Protein 7K95 (pdb70)

Sequence (123 aa):
IKDCPWYDRGFCKHGPLCRHRHTRRVICVNYLVGFCPEGPSCKFMHPRFELPMDKPWRKPGADLSDYFNYGFNEDTWKAYCEKQKRIRMGLEEDKPWRKPGADLSDYFNYGFNEDTWKAYCEK

InterPro domains:
  IPR000571 Zinc finger, CCCH-type [PF00642] (145-168)
  IPR000571 Zinc finger, CCCH-type [PS50103] (35-59)
  IPR000571 Zinc finger, CCCH-type [PS50103] (62-89)
  IPR000571 Zinc finger, CCCH-type [PS50103] (90-117)
  IPR000571 Zinc finger, CCCH-type [PS50103] (118-142)
  IPR000571 Zinc finger, CCCH-type [PS50103] (143-169)
  IPR000571 Zinc finger, CCCH-type [SM00356] (35-61)
  IPR000571 Zinc finger, CCCH-type [SM00356] (62-88)
  IPR000571 Zinc finger, CCCH-type [SM00356] (90-116)
  IPR000571 Zinc finger, CCCH-type [SM00356] (118-142)
  IPR000571 Zinc finger, CCCH-type [SM00356] (143-168)
  IPR001878 Zinc finger, CCHC-type [PF00098] (244-260)
  IPR001878 Zinc finger, CCHC-type [PS50158] (245-260)
  IPR001878 Zinc finger, CCHC-type [SM00343] (244-260)
  IPR036855 Zinc finger, CCCH-type superfamily [SSF90229] (63-87)
  IPR036855 Zinc finger, CCCH-type superfamily [SSF90229] (144-172)
  IPR036875 Zinc finger, CCHC-type superfamily [SSF57756] (224-260)
  IPR041686 Zinc-finger CCCH domain [PF15663] (40-118)
  IPR045348 CPSF complex subunit CPSF4-like [PTHR23102] (1-262)

Secondary structure (DSSP, 8-state):
--B-HHHHHTB-TTGGG-SSB-----B-HHHHHTB-TTGGG-SSB--------/--TTTSTT--GGGTBSTT--HHHHHHHHHHHHHHHHT--/---TTTSTT--GGGTBSTT--HHHHHHHHH-

Organism: Homo sapiens (NCBI:txid9606)

Structure (mmCIF, N/CA/C/O backbone):
data_7K95
#
_entry.id   7K95
#
_cell.length_a   79.040
_cell.length_b   79.040
_cell.length_c   48.662
_cell.angle_alpha   90.000
_cell.angle_beta   90.000
_cell.angle_gamma   120.000
#
_symmetry.space_group_name_H-M   'P 64'
#
loop_
_entity.id
_entity.type
_entity.pdbx_description
1 polymer 'Isoform 2 of Cleavage and polyadenylation specificity factor subunit 4'
2 polymer "Pre-mRNA 3'-end-processing factor FIP1"
3 non-polymer 'ZINC ION'
4 water water
#
loop_
_atom_site.group_PDB
_atom_site.id
_atom_site.type_symbol
_atom_site.label_atom_id
_atom_site.label_alt_id
_atom_site.label_comp_id
_atom_site.label_asym_id
_atom_site.label_entity_id
_atom_site.label_seq_id
_atom_site.pdbx_PDB_ins_code
_atom_site.Cartn_x
_atom_site.Cartn_y
_atom_site.Cartn_z
_atom_site.occupancy
_atom_site.B_iso_or_equiv
_atom_site.auth_seq_id
_atom_site.auth_comp_id
_atom_site.auth_asym_id
_atom_site.auth_atom_id
_atom_site.pdbx_PDB_model_num
ATOM 1 N N . ILE A 1 8 ? 34.028 -7.293 4.945 1.00 72.91 121 ILE A N 1
ATOM 2 C CA . ILE A 1 8 ? 33.537 -6.207 5.893 1.00 69.98 121 ILE A CA 1
ATOM 3 C C . ILE A 1 8 ? 34.635 -5.165 6.001 1.00 67.71 121 ILE A C 1
ATOM 4 O O . ILE A 1 8 ? 35.824 -5.519 5.972 1.00 66.97 121 ILE A O 1
ATOM 9 N N . LYS A 1 9 ? 34.250 -3.909 6.139 1.00 63.09 122 LYS A N 1
ATOM 10 C CA . LYS A 1 9 ? 35.218 -2.830 6.396 1.00 62.89 122 LYS A CA 1
ATOM 11 C C . LYS A 1 9 ? 34.636 -1.994 7.528 1.00 53.30 122 LYS A C 1
ATOM 12 O O . LYS A 1 9 ? 33.415 -2.120 7.809 1.00 56.18 122 LYS A O 1
ATOM 18 N N . ASP A 1 10 ? 35.521 -1.299 8.191 1.00 50.12 123 ASP A N 1
ATOM 19 C CA . ASP A 1 10 ? 35.150 -0.228 9.130 1.00 48.95 123 ASP A CA 1
ATOM 20 C C . ASP A 1 10 ? 34.311 0.761 8.330 1.00 52.42 123 ASP A C 1
ATOM 21 O O . ASP A 1 10 ? 34.629 1.004 7.152 1.00 51.34 123 ASP A O 1
ATOM 26 N N . CYS A 1 11 ? 33.257 1.273 8.949 1.00 49.38 124 CYS A N 1
ATOM 27 C CA . CYS A 1 11 ? 32.332 2.220 8.328 1.00 46.31 124 CYS A CA 1
ATOM 28 C C . CYS A 1 11 ? 33.059 3.546 8.196 1.00 42.98 124 CYS A C 1
ATOM 29 O O . CYS A 1 11 ? 33.523 4.073 9.189 1.00 38.22 124 CYS A O 1
ATOM 32 N N . PRO A 1 12 ? 33.242 4.099 6.987 1.00 43.01 125 PRO A N 1
ATOM 33 C CA . PRO A 1 12 ? 33.969 5.382 6.887 1.00 41.42 125 PRO A CA 1
ATOM 34 C C . PRO A 1 12 ? 33.139 6.563 7.445 1.00 37.91 125 PRO A C 1
ATOM 35 O O . PRO A 1 12 ? 33.709 7.577 7.912 1.00 38.97 125 PRO A O 1
ATOM 39 N N . TRP A 1 13 ? 31.820 6.415 7.516 1.00 38.19 126 TRP A N 1
ATOM 40 C CA . TRP A 1 13 ? 30.971 7.467 8.151 1.00 39.73 126 TRP A CA 1
ATOM 41 C C . TRP A 1 13 ? 31.217 7.458 9.656 1.00 38.88 126 TRP A C 1
ATOM 42 O O . TRP A 1 13 ? 31.536 8.490 10.257 1.00 37.82 126 TRP A O 1
ATOM 53 N N . TYR A 1 14 ? 31.199 6.292 10.278 1.00 36.97 127 TYR A N 1
ATOM 54 C CA . TYR A 1 14 ? 31.445 6.176 11.741 1.00 37.53 127 TYR A CA 1
ATOM 55 C C . TYR A 1 14 ? 32.860 6.683 12.062 1.00 34.74 127 TYR A C 1
ATOM 56 O O . TYR A 1 14 ? 33.035 7.314 13.125 1.00 38.25 127 TYR A O 1
ATOM 65 N N . ASP A 1 15 ? 33.855 6.360 11.206 1.00 36.66 128 ASP A N 1
ATOM 66 C CA . ASP A 1 15 ? 35.259 6.775 11.382 1.00 34.24 128 ASP A CA 1
ATOM 67 C C . ASP A 1 15 ? 35.391 8.317 11.293 1.00 35.68 128 ASP A C 1
ATOM 68 O O . ASP A 1 15 ? 36.214 8.885 12.008 1.00 35.48 128 ASP A O 1
ATOM 73 N N . ARG A 1 16 ? 34.569 8.955 10.489 1.00 34.69 129 ARG A N 1
ATOM 74 C CA . ARG A 1 16 ? 34.523 10.459 10.416 1.00 36.62 129 ARG A CA 1
ATOM 75 C C . ARG A 1 16 ? 33.838 10.966 11.693 1.00 37.26 129 ARG A C 1
ATOM 76 O O . ARG A 1 16 ? 34.318 12.040 12.263 1.00 37.22 129 ARG A O 1
ATOM 84 N N . GLY A 1 17 ? 32.873 10.192 12.244 1.00 36.22 130 GLY A N 1
ATOM 85 C CA . GLY A 1 17 ? 32.363 10.441 13.610 1.00 36.53 130 GLY A CA 1
ATOM 86 C C . GLY A 1 17 ? 30.873 10.225 13.805 1.00 36.73 130 GLY A C 1
ATOM 87 O O . GLY A 1 17 ? 30.418 10.093 14.979 1.00 37.98 130 GLY A O 1
ATOM 88 N N . PHE A 1 18 ? 30.135 10.180 12.716 1.00 38.22 131 PHE A N 1
ATOM 89 C CA . PHE A 1 18 ? 28.664 10.043 12.745 1.00 42.23 131 PHE A CA 1
ATOM 90 C C . PHE A 1 18 ? 28.193 9.124 11.611 1.00 40.53 131 PHE A C 1
ATOM 91 O O . PHE A 1 18 ? 28.427 9.454 10.454 1.00 41.73 131 PHE A O 1
ATOM 99 N N . CYS A 1 19 ? 27.448 8.052 11.928 1.00 44.92 132 CYS A N 1
ATOM 100 C CA . CYS A 1 19 ? 26.835 7.106 10.969 1.00 45.87 132 CYS A CA 1
ATOM 101 C C . CYS A 1 19 ? 25.332 7.079 11.270 1.00 46.52 132 CYS A C 1
ATOM 102 O O . CYS A 1 19 ? 24.948 6.547 12.315 1.00 46.84 132 CYS A O 1
ATOM 105 N N . LYS A 1 20 ? 24.531 7.627 10.348 1.00 48.03 133 LYS A N 1
ATOM 106 C CA . LYS A 1 20 ? 23.069 7.807 10.571 1.00 55.79 133 LYS A CA 1
ATOM 107 C C . LYS A 1 20 ? 22.407 6.442 10.693 1.00 57.85 133 LYS A C 1
ATOM 108 O O . LYS A 1 20 ? 21.277 6.445 11.145 1.00 59.63 133 LYS A O 1
ATOM 114 N N . HIS A 1 21 ? 23.058 5.345 10.267 1.00 61.21 134 HIS A N 1
ATOM 115 C CA . HIS A 1 21 ? 22.444 3.979 10.238 1.00 63.60 134 HIS A CA 1
ATOM 116 C C . HIS A 1 21 ? 22.635 3.263 11.577 1.00 63.87 134 HIS A C 1
ATOM 117 O O . HIS A 1 21 ? 21.945 2.263 11.814 1.00 63.96 134 HIS A O 1
ATOM 124 N N . GLY A 1 22 ? 23.526 3.756 12.431 1.00 59.09 135 GLY A N 1
ATOM 125 C CA . GLY A 1 22 ? 23.729 3.176 13.762 1.00 57.11 135 GLY A CA 1
ATOM 126 C C . GLY A 1 22 ? 23.880 1.667 13.687 1.00 60.37 135 GLY A C 1
ATOM 127 O O . GLY A 1 22 ? 24.661 1.160 12.880 1.00 63.52 135 GLY A O 1
ATOM 128 N N . PRO A 1 23 ? 23.098 0.906 14.484 1.00 62.09 136 PRO A N 1
ATOM 129 C CA . PRO A 1 23 ? 23.329 -0.532 14.633 1.00 66.13 136 PRO A CA 1
ATOM 130 C C . PRO A 1 23 ? 22.964 -1.360 13.3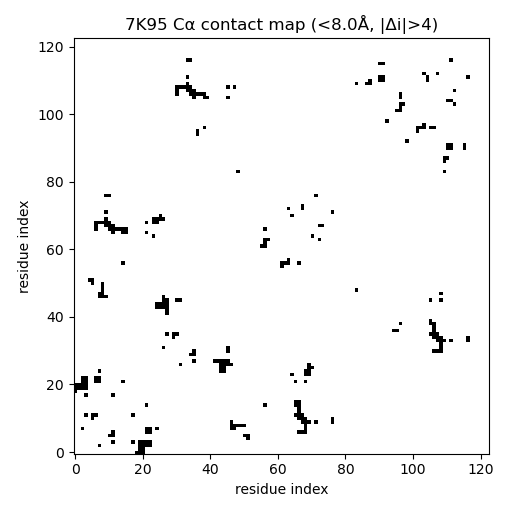97 1.00 66.86 136 PRO A C 1
ATOM 131 O O . PRO A 1 23 ? 23.305 -2.521 13.327 1.00 73.15 136 PRO A O 1
ATOM 135 N N . LEU A 1 24 ? 22.239 -0.736 12.480 1.00 67.75 137 LEU A N 1
ATOM 136 C CA . LEU A 1 24 ? 21.757 -1.321 11.208 1.00 69.94 137 LEU A CA 1
ATOM 137 C C . LEU A 1 24 ? 22.827 -1.174 10.126 1.00 68.42 137 LEU A C 1
ATOM 138 O O . LEU A 1 24 ? 22.621 -1.711 9.043 1.00 68.61 137 LEU A O 1
ATOM 143 N N . CYS A 1 25 ? 23.912 -0.446 10.374 1.00 62.56 138 CYS A N 1
ATOM 144 C CA . CYS A 1 25 ? 24.975 -0.306 9.352 1.00 60.07 138 CYS A CA 1
ATOM 145 C C . CYS A 1 25 ? 25.516 -1.729 9.000 1.00 63.79 138 CYS A C 1
ATOM 146 O O . CYS A 1 25 ? 25.722 -2.572 9.956 1.00 71.57 138 CYS A O 1
ATOM 149 N N . ARG A 1 26 ? 25.704 -1.981 7.685 1.00 63.97 139 ARG A N 1
ATOM 150 C CA . ARG A 1 26 ? 26.419 -3.171 7.165 1.00 63.28 139 ARG A CA 1
ATOM 151 C C . ARG A 1 26 ? 27.914 -3.110 7.484 1.00 61.16 139 ARG A C 1
ATOM 152 O O . ARG A 1 26 ? 28.578 -4.187 7.483 1.00 61.72 139 ARG A O 1
ATOM 160 N N . HIS A 1 27 ? 28.471 -1.910 7.694 1.00 55.02 140 HIS A N 1
ATOM 161 C CA . HIS A 1 27 ? 29.918 -1.769 7.972 1.00 56.61 140 HIS A CA 1
ATOM 162 C C . HIS A 1 27 ? 30.054 -1.874 9.554 1.00 57.28 140 HIS A C 1
ATOM 163 O O . HIS A 1 27 ? 29.059 -1.695 10.279 1.00 59.80 140 HIS A O 1
ATOM 170 N N . ARG A 1 28 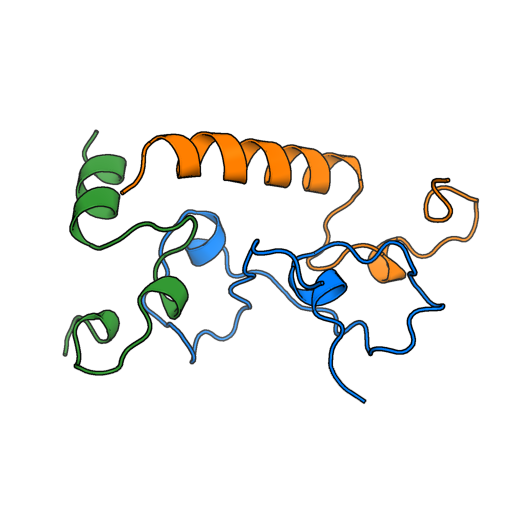? 31.254 -2.174 9.979 1.00 55.68 141 ARG A N 1
ATOM 171 C CA . ARG A 1 28 ? 31.579 -2.180 11.435 1.00 56.74 141 ARG A CA 1
ATOM 172 C C . ARG A 1 28 ? 31.749 -0.740 11.969 1.00 48.67 141 ARG A C 1
ATOM 173 O O . ARG A 1 28 ? 32.440 0.099 11.283 1.00 45.09 141 ARG A O 1
ATOM 181 N N . HIS A 1 29 ? 31.248 -0.496 13.187 1.00 47.08 142 HIS A N 1
ATOM 182 C CA . HIS A 1 29 ? 31.318 0.797 13.907 1.00 46.96 142 HIS A CA 1
ATOM 183 C C . HIS A 1 29 ? 32.358 0.588 15.025 1.00 49.78 142 HIS A C 1
ATOM 184 O O . HIS A 1 29 ? 31.998 0.075 16.145 1.00 50.05 142 HIS A O 1
ATOM 191 N N . THR A 1 30 ? 33.623 0.758 14.639 1.00 46.07 143 THR A N 1
ATOM 192 C CA . THR A 1 30 ? 34.811 0.562 15.521 1.00 44.40 143 THR A CA 1
ATOM 193 C C . THR A 1 30 ? 34.917 1.756 16.457 1.00 44.64 143 THR A C 1
ATOM 194 O O . THR A 1 30 ? 35.205 2.854 15.942 1.00 40.29 143 THR A O 1
ATOM 198 N N . ARG A 1 31 ? 34.689 1.564 17.770 1.00 42.33 144 ARG A N 1
ATOM 199 C CA . ARG A 1 31 ? 34.813 2.729 18.699 1.00 44.80 144 ARG A CA 1
ATOM 200 C C . ARG A 1 31 ? 36.280 3.118 18.785 1.00 41.43 144 ARG A C 1
ATOM 201 O O . ARG A 1 31 ? 37.161 2.241 18.971 1.00 40.33 144 ARG A O 1
ATOM 209 N N . ARG A 1 32 ? 36.550 4.399 18.636 1.00 37.84 145 ARG A N 1
ATOM 210 C CA . ARG A 1 32 ? 37.905 4.943 18.706 1.00 41.17 145 ARG A CA 1
ATOM 211 C C . ARG A 1 32 ? 37.933 6.182 19.606 1.00 37.66 145 ARG A C 1
ATOM 212 O O . ARG A 1 32 ? 36.867 6.703 19.961 1.00 41.58 145 ARG A O 1
ATOM 220 N N . VAL A 1 33 ? 39.143 6.536 19.969 1.00 37.84 146 VAL A N 1
ATOM 221 C CA . VAL A 1 33 ? 39.476 7.664 20.860 1.00 40.08 146 VAL A CA 1
ATOM 222 C C . VAL A 1 33 ? 40.249 8.668 20.025 1.00 35.90 146 VAL A C 1
ATOM 223 O O . VAL A 1 33 ? 41.284 8.343 19.425 1.00 37.45 146 VAL A O 1
ATOM 227 N N . ILE A 1 34 ? 39.758 9.901 19.984 1.00 34.81 147 ILE A N 1
ATOM 228 C CA . ILE A 1 34 ? 40.390 10.915 19.118 1.00 33.16 147 ILE A CA 1
ATOM 229 C C . ILE A 1 34 ? 41.673 11.416 19.801 1.00 37.62 147 ILE A C 1
ATOM 230 O O . ILE A 1 34 ? 41.696 11.462 21.028 1.00 36.60 147 ILE A O 1
ATOM 235 N N . CYS A 1 35 ? 42.656 11.789 19.003 1.00 32.00 148 CYS A N 1
ATOM 236 C CA . CYS A 1 35 ? 43.942 12.388 19.372 1.00 34.50 148 CYS A CA 1
ATOM 237 C C . CYS A 1 35 ? 43.674 13.875 19.655 1.00 35.14 148 CYS A C 1
ATOM 238 O O . CYS A 1 35 ? 43.205 14.560 18.750 1.00 33.40 148 CYS A O 1
ATOM 241 N N . VAL A 1 36 ? 43.876 14.292 20.893 1.00 33.98 149 VAL A N 1
ATOM 242 C CA . VAL A 1 36 ? 43.677 15.724 21.276 1.00 32.90 149 VAL A CA 1
ATOM 243 C C . VAL A 1 36 ? 44.519 16.613 20.353 1.00 31.45 149 VAL A C 1
ATOM 244 O O . VAL A 1 36 ? 44.054 17.709 20.004 1.00 31.73 149 VAL A O 1
ATOM 248 N N . ASN A 1 37 ? 45.739 16.184 19.987 1.00 32.23 150 ASN A N 1
ATOM 249 C CA . ASN A 1 37 ? 46.628 17.099 19.246 1.00 31.92 150 ASN A CA 1
ATOM 250 C C . ASN A 1 37 ? 46.112 17.264 17.824 1.00 32.65 150 ASN A C 1
ATOM 251 O O . ASN A 1 37 ? 46.042 18.397 17.315 1.00 31.92 150 ASN A O 1
ATOM 256 N N . TYR A 1 38 ? 45.679 16.175 17.183 1.00 31.24 151 TYR A N 1
ATOM 257 C CA . TYR A 1 38 ? 45.081 16.250 15.846 1.00 30.10 151 TYR A CA 1
ATOM 258 C C . TYR A 1 38 ? 43.801 17.097 15.889 1.00 29.27 151 TYR A C 1
ATOM 259 O O . TYR A 1 38 ? 43.601 17.913 14.968 1.00 33.93 151 TYR A O 1
ATOM 268 N N . LEU A 1 39 ? 43.005 16.965 16.937 1.00 31.16 152 LEU A N 1
ATOM 269 C CA . LEU A 1 39 ? 41.773 17.762 17.103 1.00 31.18 152 LEU A CA 1
ATOM 270 C C . LEU A 1 39 ? 42.171 19.255 17.184 1.00 33.85 152 LEU A C 1
ATOM 271 O O . LEU A 1 39 ? 41.471 20.084 16.635 1.00 31.88 152 LEU A O 1
ATOM 276 N N . VAL A 1 40 ? 43.284 19.568 17.839 1.00 33.69 153 VAL A N 1
ATOM 277 C CA . VAL A 1 40 ? 43.730 20.987 17.941 1.00 32.86 153 VAL A CA 1
ATOM 278 C C . VAL A 1 40 ? 44.241 21.451 16.589 1.00 34.03 153 VAL A C 1
ATOM 279 O O . VAL A 1 40 ? 44.075 22.671 16.270 1.00 35.53 153 VAL A O 1
ATOM 283 N N . GLY A 1 41 ? 44.891 20.571 15.820 1.00 33.25 154 GLY A N 1
ATOM 284 C CA . GLY A 1 41 ? 45.290 20.832 14.436 1.00 34.05 154 GLY A CA 1
ATOM 285 C C . GLY A 1 41 ? 46.530 20.139 13.984 1.00 36.54 154 GLY A C 1
ATOM 286 O O . GLY A 1 41 ? 46.721 19.994 12.774 1.00 36.19 154 GLY A O 1
ATOM 287 N N . PHE A 1 42 ? 47.413 19.724 14.898 1.00 35.70 155 PHE A N 1
ATOM 288 C CA . PHE A 1 42 ? 48.671 19.107 14.490 1.00 38.01 155 PHE A CA 1
ATOM 289 C C . PHE A 1 42 ? 49.118 18.077 15.524 1.00 38.37 155 PHE A C 1
ATOM 290 O O . PHE A 1 42 ? 49.198 18.428 16.713 1.00 35.65 155 PHE A O 1
ATOM 298 N N . CYS A 1 43 ? 49.516 16.921 15.049 1.00 37.70 156 CYS A N 1
ATOM 299 C CA . CYS A 1 43 ? 50.083 15.806 15.840 1.00 38.10 156 CYS A CA 1
ATOM 300 C C . CYS A 1 43 ? 51.338 15.297 15.128 1.00 43.23 156 CYS A C 1
ATOM 301 O O . CYS A 1 43 ? 51.265 14.843 13.991 1.00 44.75 156 CYS A O 1
ATOM 304 N N . PRO A 1 44 ? 52.506 15.315 15.801 1.00 42.37 157 PRO A N 1
ATOM 305 C CA . PRO A 1 44 ? 53.763 14.870 15.230 1.00 47.18 157 PRO A CA 1
ATOM 306 C C . PRO A 1 44 ? 53.927 13.345 15.167 1.00 51.70 157 PRO A C 1
ATOM 307 O O . PRO A 1 44 ? 54.902 12.898 14.555 1.00 49.39 157 PRO A O 1
ATOM 311 N N . GLU A 1 45 ? 52.968 12.569 15.672 1.00 44.44 158 GLU A N 1
ATOM 312 C CA . GLU A 1 45 ? 53.123 11.095 15.708 1.00 53.46 158 GLU A CA 1
ATOM 313 C C . GLU A 1 45 ? 52.677 10.474 14.374 1.00 55.12 158 GLU A C 1
ATOM 314 O O . GLU A 1 45 ? 53.095 9.333 14.047 1.00 55.11 158 GLU A O 1
ATOM 320 N N . GLY A 1 46 ? 51.833 11.166 13.616 1.00 54.81 159 GLY A N 1
ATOM 321 C CA . GLY A 1 46 ? 51.266 10.606 12.366 1.00 50.57 159 GLY A CA 1
ATOM 322 C C . GLY A 1 46 ? 50.640 9.218 12.467 1.00 58.17 159 GLY A C 1
ATOM 323 O O . GLY A 1 46 ? 49.805 8.964 13.334 1.00 52.99 159 GLY A O 1
ATOM 324 N N . PRO A 1 47 ? 50.971 8.301 11.508 1.00 55.94 160 PRO A N 1
ATOM 325 C CA . PRO A 1 47 ? 50.273 7.021 11.349 1.00 63.11 160 PRO A CA 1
ATOM 326 C C . PRO A 1 47 ? 50.299 6.150 12.616 1.00 61.81 160 PRO A C 1
ATOM 327 O O . PRO A 1 47 ? 49.214 5.593 13.084 1.00 58.97 160 PRO A O 1
ATOM 331 N N . SER A 1 48 ? 51.477 6.192 13.214 1.00 60.24 161 SER A N 1
ATOM 332 C CA . SER A 1 48 ? 51.848 5.520 14.486 1.00 65.52 161 SER A CA 1
ATOM 333 C C . SER A 1 48 ? 51.222 6.205 15.698 1.00 61.95 161 SER A C 1
ATOM 334 O O . SER A 1 48 ? 51.473 5.676 16.838 1.00 60.41 161 SER A O 1
ATOM 337 N N . CYS A 1 49 ? 50.444 7.297 15.547 1.00 51.59 162 CYS A N 1
ATOM 338 C CA . CYS A 1 49 ? 49.809 7.844 16.752 1.00 47.99 162 CYS A CA 1
ATOM 339 C C . CYS A 1 49 ? 48.997 6.721 17.385 1.00 52.21 162 CYS A C 1
ATOM 340 O O . CYS A 1 49 ? 48.382 5.923 16.669 1.00 53.54 162 CYS A O 1
ATOM 343 N N . LYS A 1 50 ? 48.989 6.646 18.698 1.00 49.88 163 LYS A N 1
ATOM 344 C CA . LYS A 1 50 ? 48.140 5.664 19.420 1.00 54.12 163 LYS A CA 1
ATOM 345 C C . LYS A 1 50 ? 46.663 6.043 19.347 1.00 47.68 163 LYS A C 1
ATOM 346 O O . LYS A 1 50 ? 45.820 5.205 19.742 1.00 46.04 163 LYS A O 1
ATOM 352 N N . PHE A 1 51 ? 46.332 7.283 18.973 1.00 40.85 164 PHE A N 1
ATOM 353 C CA . PHE A 1 51 ? 44.958 7.813 18.949 1.00 39.12 164 PHE A CA 1
ATOM 354 C C . PHE A 1 51 ? 44.579 8.104 17.514 1.00 35.90 164 PHE A C 1
ATOM 355 O O . PHE A 1 51 ? 45.433 8.070 16.639 1.00 38.24 164 PHE A O 1
ATOM 363 N N . MET A 1 52 ? 43.281 8.166 17.292 1.00 35.99 165 MET A N 1
ATOM 364 C CA . MET A 1 52 ? 42.733 8.326 15.907 1.00 35.91 165 MET A CA 1
ATOM 365 C C . MET A 1 52 ? 42.922 9.759 15.407 1.00 33.78 165 MET A C 1
ATOM 366 O O . MET A 1 52 ? 42.666 10.690 16.196 1.00 33.59 165 MET A O 1
ATOM 371 N N . HIS A 1 53 ? 43.184 9.925 14.104 1.00 33.51 166 HIS A N 1
ATOM 372 C CA . HIS A 1 53 ? 43.157 11.225 13.377 1.00 33.15 166 HIS A CA 1
ATOM 373 C C . HIS A 1 53 ? 42.004 11.257 12.378 1.00 32.68 166 HIS A C 1
ATOM 374 O O . HIS A 1 53 ? 42.164 10.845 11.239 1.00 35.13 166 HIS A O 1
ATOM 381 N N . PRO A 1 54 ? 40.796 11.634 12.791 1.00 32.72 167 PRO A N 1
ATOM 382 C CA . PRO A 1 54 ? 39.617 11.447 11.934 1.00 33.63 167 PRO A CA 1
ATOM 383 C C . PRO A 1 54 ? 39.583 12.469 10.806 1.00 36.78 167 PRO A C 1
ATOM 384 O O . PRO A 1 54 ? 39.858 13.684 11.111 1.00 32.59 167 PRO A O 1
ATOM 388 N N . ARG A 1 55 ? 39.363 11.978 9.601 1.00 35.52 168 ARG A N 1
ATOM 389 C CA . ARG A 1 55 ? 39.225 12.839 8.399 1.00 36.15 168 ARG A CA 1
ATOM 390 C C . ARG A 1 55 ? 37.803 13.347 8.343 1.00 33.87 168 ARG A C 1
ATOM 391 O O . ARG A 1 55 ? 36.885 12.731 8.948 1.00 35.33 168 ARG A O 1
ATOM 399 N N . PHE A 1 56 ? 37.584 14.475 7.652 1.00 36.38 169 PHE A N 1
ATOM 400 C CA . PHE A 1 56 ? 36.236 15.046 7.581 1.00 33.15 169 PHE A CA 1
ATOM 401 C C . PHE A 1 56 ? 35.612 14.865 6.191 1.00 32.79 169 PHE A C 1
ATOM 402 O O . PHE A 1 56 ? 34.409 15.199 6.052 1.00 33.74 169 PHE A O 1
ATOM 410 N N . GLU A 1 57 ? 36.403 14.582 5.153 1.00 33.40 170 GLU A N 1
ATOM 411 C CA . GLU A 1 57 ? 35.912 14.245 3.792 1.00 37.14 170 GLU A CA 1
ATOM 412 C C . GLU A 1 57 ? 34.750 13.250 3.877 1.00 38.47 170 GLU A C 1
ATOM 413 O O . GLU A 1 57 ? 34.851 12.260 4.645 1.00 37.80 170 GLU A O 1
ATOM 419 N N . LEU A 1 58 ? 33.646 13.489 3.179 1.00 38.13 171 LEU A N 1
ATOM 420 C CA . LEU A 1 58 ? 32.526 12.531 3.224 1.00 39.63 171 LEU A CA 1
ATOM 421 C C . LEU A 1 58 ? 32.776 11.392 2.239 1.00 43.05 171 LEU A C 1
ATOM 422 O O . LEU A 1 58 ? 33.082 11.600 1.069 1.00 45.00 171 LEU A O 1
ATOM 427 N N . PRO A 1 59 ? 32.554 10.152 2.675 1.00 44.20 172 PRO A N 1
ATOM 428 C CA . PRO A 1 59 ? 32.499 9.031 1.754 1.00 47.67 172 PRO A CA 1
ATOM 429 C C . PRO A 1 59 ? 31.202 9.137 0.938 1.00 50.91 172 PRO A C 1
ATOM 430 O O . PRO A 1 59 ? 30.318 9.850 1.332 1.00 51.34 172 PRO A O 1
ATOM 434 N N . MET A 1 60 ? 31.078 8.389 -0.150 1.00 54.47 173 MET A N 1
ATOM 435 C CA . MET A 1 60 ? 29.946 8.534 -1.107 1.00 57.26 173 MET A CA 1
ATOM 436 C C . MET A 1 60 ? 28.788 7.531 -0.901 1.00 59.98 173 MET A C 1
ATOM 437 O O . MET A 1 60 ? 29.210 6.438 -0.730 1.00 58.29 173 MET A O 1
ATOM 442 N N . ASP B 2 4 ? 14.764 11.954 9.837 1.00 103.15 162 ASP B N 1
ATOM 443 C CA . ASP B 2 4 ? 14.530 11.180 11.085 1.00 101.61 162 ASP B CA 1
ATOM 444 C C . ASP B 2 4 ? 15.745 11.367 12.004 1.00 95.65 162 ASP B C 1
ATOM 445 O O . ASP B 2 4 ? 16.839 11.694 11.487 1.00 88.81 162 ASP B O 1
ATOM 450 N N . LYS B 2 5 ? 15.557 11.170 13.316 1.00 94.19 163 LYS B N 1
ATOM 451 C CA . LYS B 2 5 ? 16.654 11.118 14.326 1.00 88.41 163 LYS B CA 1
ATOM 452 C C . LYS B 2 5 ? 16.483 9.871 15.196 1.00 85.10 163 LYS B C 1
ATOM 453 O O . LYS B 2 5 ? 16.199 9.962 16.410 1.00 86.78 163 LYS B O 1
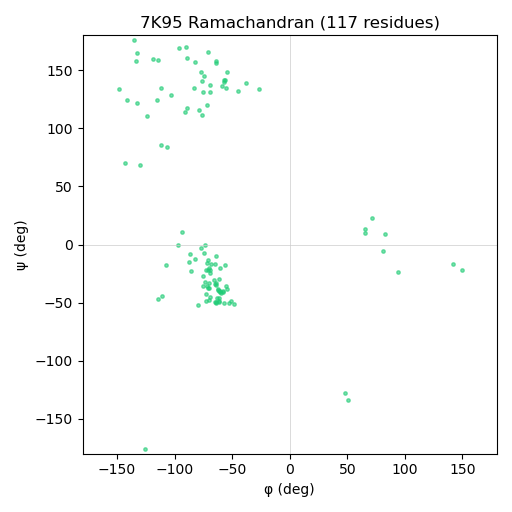ATOM 459 N N . PRO B 2 6 ? 16.686 8.659 14.627 1.00 84.34 164 PRO B N 1
ATOM 460 C CA . PRO B 2 6 ? 16.446 7.419 15.367 1.00 82.02 164 PRO B CA 1
ATOM 461 C C . PRO B 2 6 ? 17.381 7.229 16.575 1.00 79.63 164 PRO B C 1
ATOM 462 O O . PRO B 2 6 ? 17.156 6.339 17.359 1.00 79.30 164 PRO B O 1
ATOM 466 N N . TRP B 2 7 ? 18.413 8.063 16.716 1.00 76.32 165 TRP B N 1
ATOM 467 C CA . TRP B 2 7 ? 19.377 7.969 17.850 1.00 75.65 165 TRP B CA 1
ATOM 468 C C . TRP B 2 7 ? 18.823 8.668 19.096 1.00 76.45 165 TRP B C 1
ATOM 469 O O . TRP B 2 7 ? 19.440 8.507 20.162 1.00 76.20 165 TRP B O 1
ATOM 480 N N . ARG B 2 8 ? 17.751 9.456 18.950 1.00 78.53 166 ARG B N 1
ATOM 481 C CA . ARG B 2 8 ? 17.054 10.129 20.078 1.00 84.84 166 ARG B CA 1
ATOM 482 C C . ARG B 2 8 ? 16.132 9.112 20.767 1.00 91.88 166 ARG B C 1
ATOM 483 O O . ARG B 2 8 ? 16.248 8.957 21.999 1.00 97.09 166 ARG B O 1
ATOM 491 N N . LYS B 2 9 ? 15.277 8.433 19.989 1.00 94.75 167 LYS B N 1
ATOM 492 C CA . LYS B 2 9 ? 14.302 7.404 20.459 1.00 9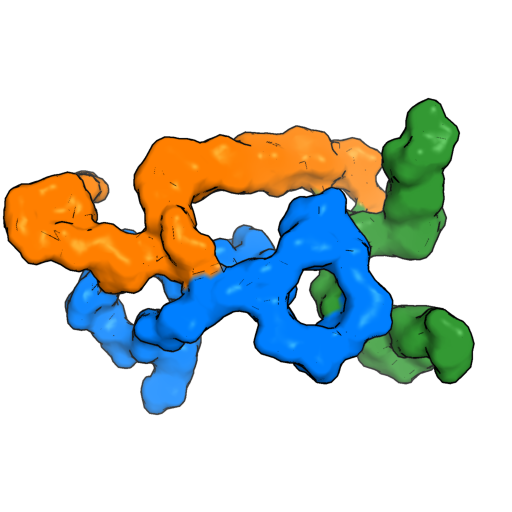8.98 167 LYS B CA 1
ATOM 493 C C . LYS B 2 9 ? 14.797 6.735 21.742 1.00 96.95 167 LYS B C 1
ATOM 494 O O . LYS B 2 9 ? 15.948 6.313 21.814 1.00 90.06 167 LYS B O 1
ATOM 500 N N . PRO B 2 10 ? 13.938 6.572 22.780 1.00 99.60 168 PRO B N 1
ATOM 501 C CA . PRO B 2 10 ? 14.359 5.951 24.039 1.00 97.68 168 PRO B CA 1
ATOM 502 C C . PRO B 2 10 ? 14.990 4.565 23.786 1.00 92.85 168 PRO B C 1
ATOM 503 O O . PRO B 2 10 ? 14.584 3.870 22.791 1.00 92.92 168 PRO B O 1
ATOM 507 N N . GLY B 2 11 ? 15.957 4.201 24.652 1.00 90.15 169 GLY B N 1
ATOM 508 C CA . GLY B 2 11 ? 16.661 2.904 24.581 1.00 89.26 169 GLY B CA 1
ATOM 509 C C . GLY B 2 11 ? 17.774 2.895 23.538 1.00 84.00 169 GLY B C 1
ATOM 510 O O . GLY B 2 11 ? 18.474 1.866 23.460 1.00 81.98 169 GLY B O 1
ATOM 511 N N . ALA B 2 12 ? 17.917 3.965 22.738 1.00 81.57 170 ALA B N 1
ATOM 512 C CA . ALA B 2 12 ? 18.926 4.068 21.652 1.00 77.32 170 ALA B CA 1
ATOM 513 C C . ALA B 2 12 ? 20.315 4.176 22.280 1.00 73.35 170 ALA B C 1
ATOM 514 O O . ALA B 2 12 ? 20.466 4.916 23.272 1.00 70.33 170 ALA B O 1
ATOM 516 N N . ASP B 2 13 ? 21.292 3.464 21.718 1.00 68.10 171 ASP B N 1
ATOM 517 C CA . ASP B 2 13 ? 22.701 3.559 22.152 1.00 64.17 171 ASP B CA 1
ATOM 518 C C . ASP B 2 13 ? 23.348 4.645 21.283 1.00 62.67 171 ASP B C 1
ATOM 519 O O . ASP B 2 13 ? 23.369 4.504 20.063 1.00 59.11 171 ASP B O 1
ATOM 524 N N . LEU B 2 14 ? 23.752 5.766 21.880 1.00 62.08 172 LEU B N 1
ATOM 525 C CA . LEU B 2 14 ? 24.222 6.956 21.121 1.00 59.80 172 LEU B CA 1
ATOM 526 C C . LEU B 2 14 ? 25.504 6.613 20.354 1.00 53.91 172 LEU B C 1
ATOM 527 O O . LEU B 2 14 ? 25.721 7.122 19.234 1.00 53.93 172 LEU B O 1
ATOM 532 N N . SER B 2 15 ? 26.311 5.768 20.965 1.00 51.82 173 SER B N 1
ATOM 533 C CA . SER B 2 15 ? 27.637 5.293 20.504 1.00 51.39 173 SER B CA 1
ATOM 534 C C . SER B 2 15 ? 27.490 4.392 19.250 1.00 52.18 173 SER B C 1
ATOM 535 O O . SER B 2 15 ? 28.466 4.167 18.580 1.00 49.89 173 SER B O 1
ATOM 538 N N . ASP B 2 16 ? 26.295 3.886 18.945 1.00 53.81 174 ASP B N 1
ATOM 539 C CA . ASP B 2 16 ? 26.048 3.162 17.672 1.00 54.43 174 ASP B CA 1
ATOM 540 C C . ASP B 2 16 ? 26.105 4.118 16.482 1.00 53.14 174 ASP B C 1
ATOM 541 O O . ASP B 2 16 ? 26.322 3.630 15.312 1.00 52.93 174 ASP B O 1
ATOM 546 N N . TYR B 2 17 ? 25.901 5.404 16.769 1.00 50.94 175 TYR B N 1
ATOM 547 C CA . TYR B 2 17 ? 25.689 6.494 15.785 1.00 49.27 175 TYR B CA 1
ATOM 548 C C . TYR B 2 17 ? 26.899 7.427 15.792 1.00 47.44 175 TYR B C 1
ATOM 549 O O . TYR B 2 17 ? 27.346 7.819 14.740 1.00 46.14 175 TYR B O 1
ATOM 558 N N . PHE B 2 18 ? 27.372 7.772 16.979 1.00 46.30 176 PHE B N 1
ATOM 559 C CA . PHE B 2 18 ? 28.461 8.742 17.183 1.00 44.18 176 PHE B CA 1
ATOM 560 C C . PHE B 2 18 ? 29.697 8.041 17.704 1.00 42.35 176 PHE B C 1
ATOM 561 O O . PHE B 2 18 ? 29.607 7.282 18.693 1.00 43.14 176 PHE B O 1
ATOM 569 N N . ASN B 2 19 ? 30.835 8.387 17.104 1.00 40.20 177 ASN B N 1
ATOM 570 C CA . ASN B 2 19 ? 32.171 7.868 17.486 1.00 39.26 177 ASN B CA 1
ATOM 571 C C . ASN B 2 19 ? 32.825 8.878 18.424 1.00 36.71 177 ASN B C 1
ATOM 572 O O . ASN B 2 19 ? 32.282 10.029 18.598 1.00 38.57 177 ASN B O 1
ATOM 577 N N . TYR B 2 20 ? 33.922 8.476 19.036 1.00 35.37 178 TYR B N 1
ATOM 578 C CA . TYR B 2 20 ? 34.821 9.375 19.811 1.00 39.35 178 TYR B CA 1
ATOM 579 C C . TYR B 2 20 ? 34.145 9.960 21.054 1.00 38.60 178 TYR B C 1
ATOM 580 O O . TYR B 2 20 ? 34.786 10.831 21.662 1.00 40.05 178 TYR B O 1
ATOM 589 N N . GLY B 2 21 ? 32.958 9.512 21.461 1.00 41.78 179 GLY B N 1
ATOM 590 C CA . GLY B 2 21 ? 32.275 10.162 22.586 1.00 44.95 179 GLY B CA 1
ATOM 591 C C . GLY B 2 21 ? 31.503 11.400 22.168 1.00 45.01 179 GLY B C 1
ATOM 592 O O . GLY B 2 21 ? 31.005 12.109 23.037 1.00 43.21 179 GLY B O 1
ATOM 593 N N . PHE B 2 22 ? 31.347 11.677 20.883 1.00 45.01 180 PHE B N 1
ATOM 594 C CA . PHE B 2 22 ? 30.479 12.792 20.430 1.00 42.20 180 PHE B CA 1
ATOM 595 C C . PHE B 2 22 ? 29.008 12.539 20.808 1.00 49.11 180 PHE B C 1
ATOM 596 O O . PHE B 2 22 ? 28.555 11.372 20.884 1.00 47.43 180 PHE B O 1
ATOM 604 N N . ASN B 2 23 ? 28.236 13.627 20.906 1.00 49.00 181 ASN B N 1
ATOM 605 C CA . ASN B 2 23 ? 26.760 13.525 20.941 1.00 51.81 181 ASN B CA 1
ATOM 606 C C . ASN B 2 23 ? 26.259 14.425 19.823 1.00 50.04 181 ASN B C 1
ATOM 607 O O . ASN B 2 23 ? 27.084 15.016 19.101 1.00 48.70 181 ASN B O 1
ATOM 612 N N . GLU B 2 24 ? 24.941 14.572 19.695 1.00 52.96 182 GLU B N 1
ATOM 613 C CA . GLU B 2 24 ? 24.378 15.358 18.584 1.00 50.89 182 GLU B CA 1
ATOM 614 C C . GLU B 2 24 ? 24.816 16.820 18.748 1.00 49.51 182 GLU B C 1
ATOM 615 O O . GLU B 2 24 ? 25.078 17.500 17.744 1.00 49.69 182 GLU B O 1
ATOM 621 N N . ASP B 2 25 ? 24.942 17.319 19.980 1.00 52.13 183 ASP B N 1
ATOM 622 C CA . ASP B 2 25 ? 25.372 18.727 20.211 1.00 49.50 183 ASP B CA 1
ATOM 623 C C . ASP B 2 25 ? 26.879 18.919 19.916 1.00 45.26 183 ASP B C 1
ATOM 624 O O . ASP B 2 25 ? 27.225 19.900 19.212 1.00 46.86 183 ASP B O 1
ATOM 629 N N . THR B 2 26 ? 27.757 18.061 20.426 1.00 45.09 184 THR B N 1
ATOM 630 C CA . THR B 2 26 ? 29.233 18.212 20.262 1.00 42.75 184 THR B CA 1
ATOM 631 C C . THR B 2 26 ? 29.605 17.930 18.802 1.00 41.71 184 THR B C 1
ATOM 632 O O . THR B 2 26 ? 30.486 18.628 18.247 1.00 39.53 184 THR B O 1
ATOM 636 N N . TRP B 2 27 ? 28.877 17.006 18.138 1.00 42.93 185 TRP B N 1
ATOM 637 C CA . TRP B 2 27 ? 29.074 16.715 16.705 1.00 42.76 185 TRP B CA 1
ATOM 638 C C . TR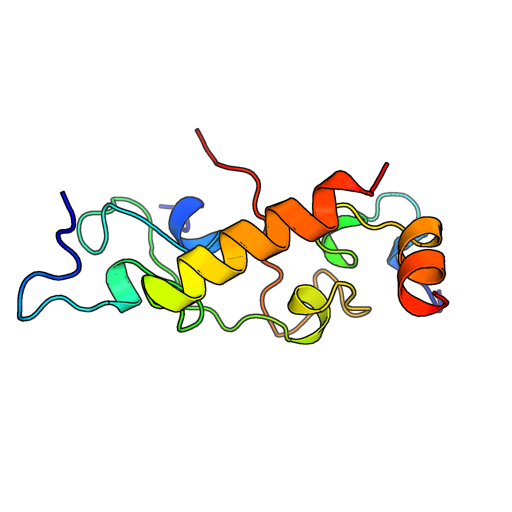P B 2 27 ? 28.791 17.988 15.887 1.00 42.81 185 TRP B C 1
ATOM 639 O O . TRP B 2 27 ? 29.614 18.391 15.029 1.00 41.94 185 TRP B O 1
ATOM 650 N N . LYS B 2 28 ? 27.656 18.644 16.128 1.00 45.77 186 LYS B N 1
ATOM 651 C CA . LYS B 2 28 ? 27.344 19.882 15.368 1.00 49.04 186 LYS B CA 1
ATOM 652 C C . LYS B 2 28 ? 28.421 20.964 15.606 1.00 44.67 186 LYS B C 1
ATOM 653 O O . LYS B 2 28 ? 28.835 21.672 14.655 1.00 44.29 186 LYS B O 1
ATOM 659 N N . ALA B 2 29 ? 28.914 21.104 16.830 1.00 46.93 187 ALA B N 1
ATOM 660 C CA . ALA B 2 29 ? 29.968 22.111 17.134 1.00 45.92 187 ALA B CA 1
ATOM 661 C C . ALA B 2 29 ? 31.221 21.755 16.334 1.00 40.93 187 ALA B C 1
ATOM 662 O O . ALA B 2 29 ? 31.881 22.627 15.687 1.00 41.14 187 ALA B O 1
ATOM 664 N N . T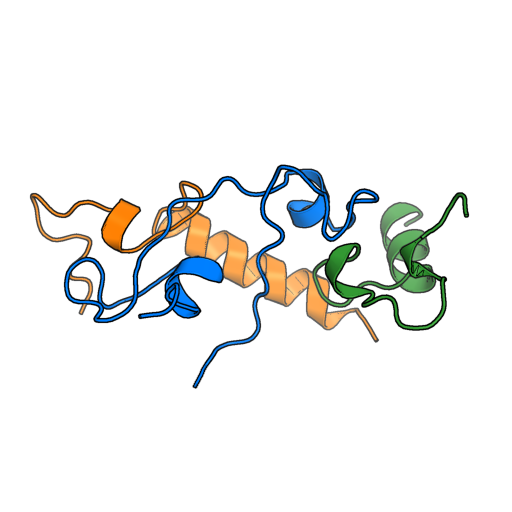YR B 2 30 ? 31.590 20.462 16.353 1.00 40.94 188 TYR B N 1
ATOM 665 C CA . TYR B 2 30 ? 32.779 20.018 15.597 1.00 38.00 188 TYR B CA 1
ATOM 666 C C . TYR B 2 30 ? 32.623 20.289 14.107 1.00 37.22 188 TYR B C 1
ATOM 667 O O . TYR B 2 30 ? 33.606 20.774 13.485 1.00 38.75 188 TYR B O 1
ATOM 676 N N . CYS B 2 31 ? 31.436 20.059 13.540 1.00 40.54 189 CYS B N 1
ATOM 677 C CA . CYS B 2 31 ? 31.143 20.430 12.126 1.00 38.68 189 CYS B CA 1
ATOM 678 C C . CYS B 2 31 ? 31.339 21.949 11.875 1.00 39.46 189 CYS B C 1
ATOM 679 O O . CYS B 2 31 ? 31.901 22.311 10.852 1.00 40.78 189 CYS B O 1
ATOM 682 N N . GLU B 2 32 ? 30.957 22.822 12.787 1.00 43.59 190 GL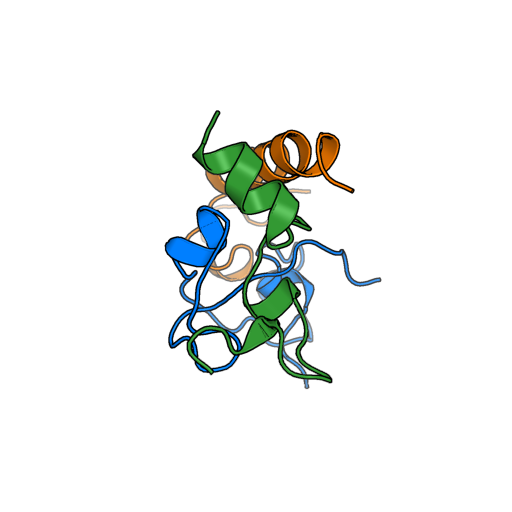U B N 1
ATOM 683 C CA . GLU B 2 32 ? 31.145 24.314 12.634 1.00 43.46 190 GLU B CA 1
ATOM 684 C C . GLU B 2 32 ? 32.639 24.695 12.761 1.00 43.71 190 GLU B C 1
ATOM 685 O O . GLU B 2 32 ? 33.198 25.587 11.957 1.00 43.13 190 GLU B O 1
ATOM 691 N N . LYS B 2 33 ? 33.358 24.007 13.665 1.00 44.98 191 LYS B N 1
ATOM 692 C CA . LYS B 2 33 ? 34.837 24.199 13.822 1.00 41.82 191 LYS B CA 1
ATOM 693 C C . LYS B 2 33 ? 35.552 23.825 12.531 1.00 39.79 191 LYS B C 1
ATOM 694 O O . LYS B 2 33 ? 36.412 24.613 12.093 1.00 42.06 191 LYS B O 1
ATOM 700 N N . GLN B 2 34 ? 35.234 22.649 11.941 1.00 39.78 192 GLN B N 1
ATOM 701 C CA . GLN B 2 34 ? 35.804 22.273 10.626 1.00 39.26 192 GLN B CA 1
ATOM 702 C C . GLN B 2 34 ? 35.646 23.436 9.678 1.00 40.30 192 GLN B C 1
ATOM 703 O O . GLN B 2 34 ? 36.590 23.721 8.916 1.00 42.73 192 GLN B O 1
ATOM 709 N N . LYS B 2 35 ? 34.422 23.955 9.578 1.00 38.83 193 LYS B N 1
ATOM 710 C CA . LYS B 2 35 ? 34.106 25.021 8.581 1.00 46.32 193 LYS B CA 1
ATOM 711 C C . LYS B 2 35 ? 34.906 26.291 8.895 1.00 46.23 193 LYS B C 1
ATOM 712 O O . LYS B 2 35 ? 35.602 26.839 7.996 1.00 44.97 193 LYS B O 1
ATOM 718 N N . ARG B 2 36 ? 34.868 26.727 10.127 1.00 44.98 194 ARG B N 1
ATOM 719 C CA . ARG B 2 36 ? 35.639 27.964 10.498 1.00 49.72 194 ARG B CA 1
ATOM 720 C C . ARG B 2 36 ? 37.150 27.849 10.178 1.00 48.44 194 ARG B C 1
ATOM 721 O O . ARG B 2 36 ? 37.776 28.823 9.607 1.00 46.61 194 ARG B O 1
ATOM 729 N N . ILE B 2 37 ? 37.805 26.781 10.599 1.00 44.93 195 ILE B N 1
ATOM 730 C CA . ILE B 2 37 ? 39.282 26.672 10.445 1.00 43.64 195 ILE B CA 1
ATOM 731 C C . ILE B 2 37 ? 39.564 26.516 8.950 1.00 46.85 195 ILE B C 1
ATOM 732 O O . ILE B 2 37 ? 40.445 27.204 8.432 1.00 50.14 195 ILE B O 1
ATOM 737 N N . ARG B 2 38 ? 38.813 25.665 8.236 1.00 43.48 196 ARG B N 1
ATOM 738 C CA . ARG B 2 38 ? 39.192 25.323 6.817 1.00 44.78 196 ARG B CA 1
ATOM 739 C C . ARG B 2 38 ? 39.094 26.519 5.869 1.00 50.88 196 ARG B C 1
ATOM 740 O O . ARG B 2 38 ? 39.890 26.556 4.850 1.00 50.70 196 ARG B O 1
ATOM 748 N N . MET B 2 39 ? 38.179 27.443 6.136 1.00 43.64 197 MET B N 1
ATOM 749 C CA . MET B 2 39 ? 37.903 28.508 5.158 1.00 52.34 197 MET B CA 1
ATOM 750 C C . MET B 2 39 ? 39.176 29.360 4.911 1.00 54.89 197 MET B C 1
ATOM 751 O O . MET B 2 39 ? 39.373 29.939 3.781 1.00 58.70 197 MET B O 1
ATOM 756 N N . GLY B 2 40 ? 40.036 29.472 5.931 1.00 52.64 198 GLY B N 1
ATOM 757 C CA . GLY B 2 40 ? 41.196 30.381 5.879 1.00 52.59 198 GLY B CA 1
ATOM 758 C C . GLY B 2 40 ? 42.482 29.712 5.397 1.00 55.79 198 GLY B C 1
ATOM 759 O O . GLY B 2 40 ? 43.552 30.365 5.565 1.00 57.04 198 GLY B O 1
ATOM 760 N N . LEU B 2 41 ? 42.421 28.478 4.867 1.00 56.68 199 LEU B N 1
ATOM 761 C CA . LEU B 2 41 ? 43.624 27.656 4.508 1.00 58.17 199 LEU B CA 1
ATOM 762 C C . LEU B 2 41 ? 43.691 27.304 3.001 1.00 60.52 199 LEU B C 1
ATOM 763 O O . LEU B 2 41 ? 42.647 27.395 2.332 1.00 56.63 199 LEU B O 1
ATOM 768 N N . GLU B 2 42 ? 44.904 26.950 2.515 1.00 64.04 200 GLU B N 1
ATOM 769 C CA . GLU B 2 42 ? 45.305 26.910 1.080 1.00 65.93 200 GLU B CA 1
ATOM 770 C C . GLU B 2 42 ? 45.409 25.465 0.578 1.00 67.76 200 GLU B C 1
ATOM 771 O O . GLU B 2 42 ? 45.960 25.442 -0.578 1.00 70.82 200 GLU B O 1
ATOM 777 N N . GLU C 2 3 ? 63.764 12.077 10.171 1.00 116.97 161 GLU C N 1
ATOM 778 C CA . GLU C 2 3 ? 64.094 13.490 10.511 1.00 116.81 161 GLU C CA 1
ATOM 779 C C . GLU C 2 3 ? 63.460 13.846 11.860 1.00 112.10 161 GLU C C 1
ATOM 780 O O . GLU C 2 3 ? 62.694 13.029 12.414 1.00 104.58 161 GLU C O 1
ATOM 786 N N . ASP C 2 4 ? 63.746 15.051 12.348 1.00 110.97 162 ASP C N 1
ATOM 787 C CA . ASP C 2 4 ? 62.924 15.725 13.383 1.00 107.97 162 ASP C CA 1
ATOM 788 C C . ASP C 2 4 ? 61.472 15.839 12.901 1.00 100.28 162 ASP C C 1
ATOM 789 O O . ASP C 2 4 ? 60.601 16.113 13.748 1.00 100.56 162 ASP C O 1
ATOM 794 N N . LYS C 2 5 ? 61.230 15.682 11.591 1.00 95.62 163 LYS C N 1
ATOM 795 C CA . LYS C 2 5 ? 60.032 16.195 10.863 1.00 85.98 163 LYS C CA 1
ATOM 796 C C . LYS C 2 5 ? 59.607 15.179 9.807 1.00 81.36 163 LYS C C 1
ATOM 797 O O . LYS C 2 5 ? 59.693 15.429 8.606 1.00 80.16 163 LYS C O 1
ATOM 803 N N . PRO C 2 6 ? 59.061 14.021 10.245 1.00 79.98 164 PRO C N 1
ATOM 804 C CA . PRO C 2 6 ? 58.721 12.917 9.347 1.00 79.58 164 PRO C CA 1
ATOM 805 C C . PRO C 2 6 ? 57.688 13.215 8.254 1.00 78.31 164 PRO C C 1
ATOM 806 O O . PRO C 2 6 ? 57.640 12.467 7.293 1.00 79.80 164 PRO C O 1
ATOM 810 N N . TRP C 2 7 ? 56.874 14.264 8.418 1.00 74.90 165 TRP C N 1
ATOM 811 C CA . TRP C 2 7 ? 55.856 14.660 7.401 1.00 72.85 165 TRP C CA 1
ATOM 812 C C . TRP C 2 7 ? 56.504 15.300 6.167 1.00 77.40 165 TRP C C 1
ATOM 813 O O . TRP C 2 7 ? 55.814 15.379 5.149 1.00 83.79 165 TRP C O 1
ATOM 824 N N . ARG C 2 8 ? 57.722 15.835 6.274 1.00 80.58 166 ARG C N 1
ATOM 825 C CA . ARG C 2 8 ? 58.437 16.455 5.123 1.00 83.51 166 ARG C CA 1
ATOM 826 C C . ARG C 2 8 ? 58.986 15.391 4.165 1.00 84.56 166 ARG C C 1
ATOM 827 O O . ARG C 2 8 ? 59.062 15.675 2.973 1.00 87.01 166 ARG C O 1
ATOM 835 N N . LYS C 2 9 ? 59.434 14.256 4.707 1.00 85.62 167 LYS C N 1
ATOM 836 C CA . LYS C 2 9 ? 59.962 13.062 3.991 1.00 89.00 167 LYS C CA 1
ATOM 837 C C . LYS C 2 9 ? 59.166 12.810 2.703 1.00 90.13 167 LYS C C 1
ATOM 838 O O . LYS C 2 9 ? 57.936 12.906 2.699 1.00 83.81 167 LYS C O 1
ATOM 844 N N . PRO C 2 10 ? 59.817 12.445 1.564 1.00 92.81 168 PRO C N 1
ATOM 845 C CA . PRO C 2 10 ? 59.083 12.119 0.339 1.00 93.21 168 PRO C CA 1
ATOM 846 C C . PRO C 2 10 ? 58.047 11.009 0.593 1.00 90.01 168 PRO C C 1
ATOM 847 O O . PRO C 2 10 ? 58.361 10.021 1.270 1.00 90.41 168 PRO C O 1
ATOM 851 N N . GLY C 2 11 ? 56.833 11.204 0.071 1.00 87.07 169 GLY C N 1
ATOM 852 C CA . GLY C 2 11 ? 55.778 10.177 0.084 1.00 84.31 169 GLY C CA 1
ATOM 853 C C . GLY C 2 11 ? 54.855 10.337 1.277 1.00 77.83 169 GLY C C 1
ATOM 854 O O . GLY C 2 11 ? 53.729 9.825 1.194 1.00 77.68 169 GLY C O 1
ATOM 855 N N . ALA C 2 12 ? 55.305 10.979 2.358 1.00 74.90 170 ALA C N 1
ATOM 856 C CA . ALA C 2 12 ? 54.487 11.180 3.592 1.00 71.12 170 ALA C CA 1
ATOM 857 C C . ALA C 2 12 ? 53.190 11.911 3.221 1.00 67.61 170 ALA C C 1
ATOM 858 O O . ALA C 2 12 ? 53.236 12.806 2.356 1.00 66.72 170 ALA C O 1
ATOM 860 N N . ASP C 2 13 ? 52.074 11.543 3.840 1.00 66.27 171 ASP C N 1
ATOM 861 C CA . ASP C 2 13 ? 50.779 12.257 3.694 1.00 61.06 171 ASP C CA 1
ATOM 862 C C . ASP C 2 13 ? 50.716 13.342 4.769 1.00 56.35 171 ASP C C 1
ATOM 863 O O . ASP C 2 13 ? 50.725 12.978 5.959 1.00 50.27 171 ASP C O 1
ATOM 868 N N . LEU C 2 14 ? 50.645 14.622 4.385 1.00 52.10 172 LEU C N 1
ATOM 869 C CA . LEU C 2 14 ? 50.579 15.743 5.354 1.00 52.73 172 LEU C CA 1
ATOM 870 C C . LEU C 2 14 ? 49.403 15.546 6.322 1.00 47.07 172 LEU C C 1
ATOM 871 O O . LEU C 2 14 ? 49.528 15.973 7.521 1.00 44.93 172 LEU C O 1
ATOM 876 N N . SER C 2 15 ? 48.284 14.994 5.852 1.00 48.49 173 SER C N 1
ATOM 877 C CA . SER C 2 15 ? 47.041 14.906 6.669 1.00 45.24 173 SER C CA 1
ATOM 878 C C . SER C 2 15 ? 47.158 13.824 7.745 1.00 43.47 173 SER C C 1
ATOM 879 O O . SER C 2 15 ? 46.287 13.784 8.634 1.00 41.42 173 SER C O 1
ATOM 882 N N . ASP C 2 16 ? 48.224 12.998 7.759 1.00 44.15 174 ASP C N 1
ATOM 883 C CA . ASP C 2 16 ? 48.469 12.145 8.938 1.00 45.33 174 ASP C CA 1
ATOM 884 C C . ASP C 2 16 ? 48.914 12.982 10.139 1.00 40.71 174 ASP C C 1
ATOM 885 O O . ASP C 2 16 ? 48.861 12.450 11.220 1.00 42.57 174 ASP C O 1
ATOM 890 N N . TYR C 2 17 ? 49.408 14.194 9.928 1.00 41.81 175 TYR C N 1
ATOM 891 C CA . TYR C 2 17 ? 50.024 15.076 10.945 1.00 44.74 175 TYR C CA 1
ATOM 892 C C . TYR C 2 17 ? 49.145 16.304 11.116 1.00 39.10 175 TYR C C 1
ATOM 893 O O . TYR C 2 17 ? 48.837 16.670 12.243 1.00 39.32 175 TYR C O 1
ATOM 902 N N . PHE C 2 18 ? 48.742 16.902 10.022 1.00 39.09 176 PHE C N 1
ATOM 903 C CA . PHE C 2 18 ? 48.011 18.189 10.038 1.00 39.28 176 PHE C CA 1
ATOM 904 C C . PHE C 2 18 ? 46.525 17.965 9.781 1.00 39.45 176 PHE C C 1
ATOM 905 O O . PHE C 2 18 ? 46.188 17.335 8.774 1.00 39.25 176 PHE C O 1
ATOM 913 N N . ASN C 2 19 ? 45.684 18.526 10.658 1.00 36.43 177 ASN C N 1
ATOM 914 C CA . ASN C 2 19 ? 44.222 18.422 10.499 1.00 35.73 177 ASN C CA 1
ATOM 915 C C . ASN C 2 19 ? 43.776 19.626 9.659 1.00 39.04 177 ASN C C 1
ATOM 916 O O . ASN C 2 19 ? 44.577 20.595 9.473 1.00 37.57 177 ASN C O 1
ATOM 921 N N . TYR C 2 20 ? 42.523 19.632 9.205 1.00 37.33 178 TYR C N 1
ATOM 922 C CA . TYR C 2 20 ? 41.841 20.845 8.650 1.00 37.66 178 TYR C CA 1
ATOM 923 C C . TYR C 2 20 ? 42.459 21.369 7.336 1.00 39.92 178 TYR C C 1
ATOM 924 O O . TYR C 2 20 ? 42.100 22.469 6.932 1.00 42.74 178 TYR C O 1
ATOM 933 N N . GLY C 2 21 ? 43.320 20.608 6.676 1.00 41.30 179 GLY C N 1
ATOM 934 C CA . GLY C 2 21 ? 44.128 21.013 5.533 1.00 42.27 179 GLY C CA 1
ATOM 935 C C . GLY C 2 21 ? 45.234 21.968 5.922 1.00 41.62 179 GLY C C 1
ATOM 936 O O . GLY C 2 21 ? 45.618 22.744 5.004 1.00 44.98 179 GLY C O 1
ATOM 937 N N . PHE C 2 22 ? 45.687 22.007 7.183 1.00 39.97 180 PHE C N 1
ATOM 938 C CA . PHE C 2 22 ? 46.896 22.799 7.549 1.00 41.20 180 PHE C CA 1
ATOM 939 C C . PHE C 2 22 ? 48.114 22.209 6.838 1.00 47.59 180 PHE C C 1
ATOM 940 O O . PHE C 2 22 ? 48.107 20.966 6.517 1.00 43.86 180 PHE C O 1
ATOM 948 N N . ASN C 2 23 ? 49.154 23.038 6.693 1.00 46.01 181 ASN C N 1
ATOM 949 C CA . ASN C 2 23 ? 50.496 22.566 6.283 1.00 51.15 181 ASN C CA 1
ATOM 950 C C . ASN C 2 23 ? 51.489 23.267 7.209 1.00 47.93 181 ASN C C 1
ATOM 951 O O . ASN C 2 23 ? 51.061 24.032 8.046 1.00 47.83 181 ASN C O 1
ATOM 956 N N . GLU C 2 24 ? 52.763 22.943 7.093 1.00 54.01 182 GLU C N 1
ATOM 957 C CA . GLU C 2 24 ? 53.790 23.524 7.978 1.00 55.38 182 GLU C CA 1
ATOM 958 C C . GLU C 2 24 ? 53.643 25.049 7.964 1.00 57.05 182 GLU C C 1
ATOM 959 O O . GLU C 2 24 ? 53.648 25.698 9.065 1.00 56.55 182 GLU C O 1
ATOM 965 N N . ASP C 2 25 ? 53.540 25.652 6.786 1.00 55.12 183 ASP C N 1
ATOM 966 C CA . ASP C 2 25 ? 53.504 27.132 6.719 1.00 56.42 183 ASP C CA 1
ATOM 967 C C . ASP C 2 25 ? 52.244 27.676 7.411 1.00 52.64 183 ASP C C 1
ATOM 968 O O . ASP C 2 25 ? 52.366 28.615 8.199 1.00 51.26 183 ASP C O 1
ATOM 973 N N . THR C 2 26 ? 51.061 27.176 7.095 1.00 47.36 184 THR C N 1
ATOM 974 C CA . THR C 2 26 ? 49.808 27.794 7.590 1.00 46.79 184 THR C CA 1
ATOM 975 C C . THR C 2 26 ? 49.592 27.448 9.083 1.00 46.56 184 THR C C 1
ATOM 976 O O . THR C 2 26 ? 48.924 28.219 9.796 1.00 45.76 184 THR C O 1
ATOM 980 N N . TRP C 2 27 ? 50.115 26.316 9.545 1.00 47.88 185 TRP C N 1
ATOM 981 C CA . TRP C 2 27 ? 50.039 25.962 10.988 1.00 46.03 185 TRP C CA 1
ATOM 982 C C . TRP C 2 27 ? 50.861 26.995 11.776 1.00 48.32 185 TRP C C 1
ATOM 983 O O . TRP C 2 27 ? 50.369 27.522 12.801 1.00 47.00 185 TRP C O 1
ATOM 994 N N . LYS C 2 28 ? 52.100 27.241 11.337 1.00 52.83 186 LYS C N 1
ATOM 995 C CA . LYS C 2 28 ? 53.011 28.202 11.990 1.00 54.29 186 LYS C CA 1
ATOM 996 C C . LYS C 2 28 ? 52.292 29.532 12.123 1.00 54.88 186 LYS C C 1
ATOM 997 O O . LYS C 2 28 ? 52.315 30.140 13.262 1.00 54.45 186 LYS C O 1
ATOM 1003 N N . ALA C 2 29 ? 51.723 30.003 11.008 1.00 53.56 187 ALA C N 1
ATOM 1004 C CA . ALA C 2 29 ? 51.065 31.332 10.946 1.00 53.25 187 ALA C CA 1
ATOM 1005 C C . ALA C 2 29 ? 49.894 31.326 11.927 1.00 52.90 187 ALA C C 1
ATOM 1006 O O . ALA C 2 29 ? 49.747 32.293 12.675 1.00 54.90 187 ALA C O 1
ATOM 1008 N N . TYR C 2 30 ? 49.066 30.270 11.927 1.00 49.08 188 TYR C N 1
ATOM 1009 C CA . TYR C 2 30 ? 47.876 30.154 12.807 1.00 50.05 188 TYR C CA 1
ATOM 1010 C C . TYR C 2 30 ? 48.256 30.215 14.296 1.00 51.53 188 TYR C C 1
ATOM 1011 O O . TYR C 2 30 ? 47.553 30.863 15.055 1.00 55.59 188 TYR C O 1
ATOM 1020 N N . CYS C 2 31 ? 49.340 29.553 14.677 1.00 51.36 189 CYS C N 1
ATOM 1021 C CA . CYS C 2 31 ? 49.880 29.487 16.057 1.00 50.84 189 CYS C CA 1
ATOM 1022 C C . CYS C 2 31 ? 50.472 30.827 16.470 1.00 58.85 189 CYS C C 1
ATOM 1023 O O . CYS C 2 31 ? 50.293 31.181 17.653 1.00 61.67 189 CYS C O 1
ATOM 1026 N N . GLU C 2 32 ? 51.131 31.520 15.535 1.00 61.35 190 GLU C N 1
ATOM 1027 C CA . GLU C 2 32 ? 51.985 32.711 15.809 1.00 67.80 190 GLU C CA 1
ATOM 1028 C C . GLU C 2 32 ? 51.204 34.011 15.565 1.00 70.90 190 GLU C C 1
ATOM 1029 O O . GLU C 2 32 ? 51.798 35.095 15.793 1.00 73.45 190 GLU C O 1
ATOM 1035 N N . LYS C 2 33 ? 49.938 33.920 15.150 1.00 72.33 191 LYS C N 1
ATOM 1036 C CA . LYS C 2 33 ? 48.923 34.998 15.267 1.00 77.66 191 LYS C CA 1
ATOM 1037 C C . LYS C 2 33 ? 48.714 35.272 16.755 1.00 80.71 191 LYS C C 1
ATOM 1038 O O . LYS C 2 33 ? 49.261 36.294 17.087 1.00 84.49 191 LYS C O 1
#

Foldseek 3Di:
DAADLCLLLPDDPCPPNDPHDNDDFAADVQVVVPDDPCPPNDPGRNRDNDDDD/DCVCVPPPHDQCVPDPPPDHPVNVVVVVVVCVVVVVPDD/DVCVCVPPPHDQCVPDPPPDHPVNVCVVVVD

GO terms:
  GO:0005515 protein binding (F, IPI)
  GO:1990837 sequence-specific double-stranded DNA binding (F, IDA)
  GO:0005847 mRNA cleavage and polyadenylation specificity factor complex (C, IDA)
  GO:0005654 nucleoplasm (C, TAS)
  GO:0005654 nucleoplasm (C, IDA)
  GO:0031124 mRNA 3'-end processing (P, IDA)
  GO:0003723 RNA binding (F, HDA)

Nearest PDB structures (foldseek):
  7k95-assembly1_B  TM=1.026E+00  e=4.390E-07  Homo sapiens
  7zyh-assembly2_E  TM=9.633E-01  e=7.247E-05  Homo sapiens
  7k95-assembly1_C  TM=1.015E+00  e=2.499E-04  Homo sapiens
  7zyh-assembly4_L  TM=9.150E-01  e=2.918E-04  Homo sapiens
  7k95-assembly1_C  TM=1.033E+00  e=4.673E-05  Homo sapiens

B-factor: mean 55.29, std 18.48, range [29.27, 128.09]

Solvent-accessible surface area: 8461 Å² total; per-residue (Å²): 160,117,40,0,40,78,0,27,31,0,41,3,135,97,1,85,154,23,205,45,110,24,40,120,74,98,34,5,99,76,1,47,87,0,44,2,65,98,2,104,92,20,196,109,50,13,2,84,36,123,114,37,217,152,96,39,29,154,114,139,89,41,72,82,43,28,15,6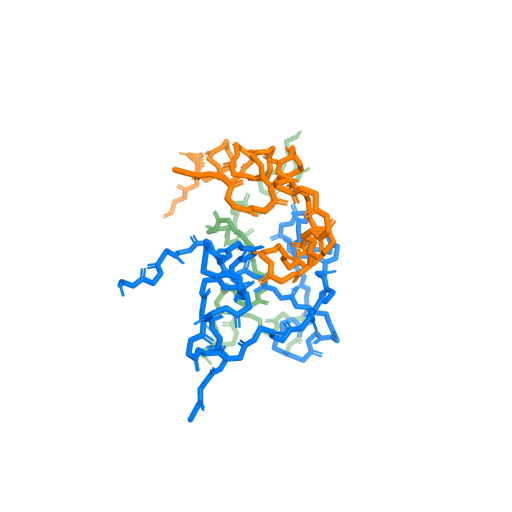,0,30,76,31,58,46,112,65,26,153,62,9,39,99,72,2,124,148,14,74,159,68,42,186,142,134,83,53,26,127,123,124,87,40,73,80,39,32,15,4,4,4,48,6,44,56,105,20,39,116,41,96,74,131,194

Radius of gyration: 16.0 Å; Cα contacts (8 Å, |Δi|>4): 154; chains: 3; bounding box: 50×41×26 Å